Protein AF-T1BDX3-F1 (afdb_monomer_lite)

Radius of gyration: 15.18 Å; chains: 1; bounding box: 34×34×35 Å

Secondary structure (DSSP, 8-state):
----SHHHHHT-S-EEEEE-S-HHHHHHHHHHTTHHHHHHHHHHTT--EEEEEHHHHTTSSEETTT--B---SSSSEE-----SS-SS--S------SS--TTS--

Foldseek 3Di:
DDDQALVVLVPDQEEEAEDDDDQQVVVVVCVVSVNLVSVLVSVVVVRYYHYHDSGVQLCEQEEPVVGDGHSHNDYDYHYDDPDPDDPDDDDDDDDDDPDDDPVPPD

Organism: NCBI:txid410659

InterPro domains:
  IPR010139 Imidazole glycerol phosphate synthase, subunit H [PTHR42701] (3-106)
  IPR017926 Glutamine amidotransferase [PF00117] (15-93)
  IPR029062 Class I glutamine amidotransferase-like [G3DSA:3.40.50.880] (1-106)
  IPR029062 Class I glutamine amidotransferase-like [SSF52317] (3-105)

Structure (mmCIF, N/CA/C/O backbone):
data_AF-T1BDX3-F1
#
_entry.id   AF-T1BDX3-F1
#
loop_
_atom_site.group_PDB
_atom_site.id
_atom_site.type_symbol
_atom_site.label_atom_id
_atom_site.label_alt_id
_atom_site.label_comp_id
_atom_site.label_asym_id
_atom_site.label_entity_id
_atom_site.label_seq_id
_atom_site.pdbx_PDB_ins_code
_atom_site.Cartn_x
_atom_site.Cartn_y
_atom_site.Cartn_z
_atom_site.occupancy
_atom_site.B_iso_or_equiv
_atom_site.auth_seq_id
_atom_site.auth_comp_id
_atom_site.auth_asym_id
_atom_site.auth_atom_id
_atom_site.pdbx_PDB_model_num
ATOM 1 N N . MET A 1 1 ? -19.227 5.714 2.434 1.00 83.56 1 MET A N 1
ATOM 2 C CA . MET A 1 1 ? -18.937 6.907 3.266 1.00 83.56 1 MET A CA 1
ATOM 3 C C . MET A 1 1 ? -17.448 7.206 3.178 1.00 83.56 1 MET A C 1
ATOM 5 O O . MET A 1 1 ? -16.672 6.263 3.162 1.00 83.56 1 MET A O 1
ATOM 9 N N . THR A 1 2 ? -17.037 8.473 3.110 1.00 91.12 2 THR A N 1
ATOM 10 C CA . THR A 1 2 ? -15.613 8.841 3.198 1.00 91.12 2 THR A CA 1
ATOM 11 C C . THR A 1 2 ? -15.219 9.021 4.658 1.00 91.12 2 THR A C 1
ATOM 13 O O . THR A 1 2 ? -15.816 9.848 5.342 1.00 91.12 2 THR A O 1
ATOM 16 N N . VAL A 1 3 ? -14.205 8.286 5.109 1.00 92.44 3 VAL A N 1
ATOM 17 C CA . VAL A 1 3 ? -13.639 8.412 6.458 1.00 92.44 3 VAL A CA 1
ATOM 18 C C . VAL A 1 3 ? -12.735 9.642 6.512 1.00 92.44 3 VAL A C 1
ATOM 20 O O . VAL A 1 3 ? -11.778 9.757 5.749 1.00 92.44 3 VAL A O 1
ATOM 23 N N . ARG A 1 4 ? -13.049 10.577 7.406 1.00 91.38 4 ARG A N 1
ATOM 24 C CA . ARG A 1 4 ? -12.263 11.792 7.674 1.00 91.38 4 ARG A CA 1
ATOM 25 C C . ARG A 1 4 ? -11.755 11.845 9.108 1.00 91.38 4 ARG A C 1
ATOM 27 O O . ARG A 1 4 ? -10.839 12.616 9.387 1.00 91.38 4 ARG A O 1
ATOM 34 N N . ARG A 1 5 ? -12.340 11.052 10.010 1.00 92.50 5 ARG A N 1
ATOM 35 C CA . ARG A 1 5 ? -11.951 10.978 11.421 1.00 92.50 5 ARG A CA 1
ATOM 36 C C . ARG A 1 5 ? -11.683 9.534 11.853 1.00 92.50 5 ARG A C 1
ATOM 38 O O . ARG A 1 5 ? -12.395 8.642 11.400 1.00 92.50 5 ARG A O 1
ATOM 45 N N . PRO A 1 6 ? -10.740 9.302 12.784 1.00 90.44 6 PRO A N 1
ATOM 46 C CA . PRO A 1 6 ? -10.404 7.967 13.289 1.00 90.44 6 PRO A CA 1
ATOM 47 C C . PRO A 1 6 ? -11.608 7.085 13.663 1.00 90.44 6 PRO A C 1
ATOM 49 O O . PRO A 1 6 ? -11.716 5.969 13.166 1.00 90.44 6 PRO A O 1
ATOM 52 N N . GLY A 1 7 ? -12.555 7.600 14.456 1.00 90.12 7 GLY A N 1
ATOM 53 C CA . GLY A 1 7 ? -13.697 6.811 14.948 1.00 90.12 7 GLY A CA 1
ATOM 54 C C . GLY A 1 7 ? -14.747 6.433 13.893 1.00 90.12 7 GLY A C 1
ATOM 55 O O . GLY A 1 7 ? -15.632 5.628 14.166 1.00 90.12 7 GLY A O 1
ATOM 56 N N . GLU A 1 8 ? -14.680 6.991 12.682 1.00 92.44 8 GLU A N 1
ATOM 57 C CA . GLU A 1 8 ? -15.592 6.616 11.590 1.00 92.44 8 GLU A CA 1
ATOM 58 C C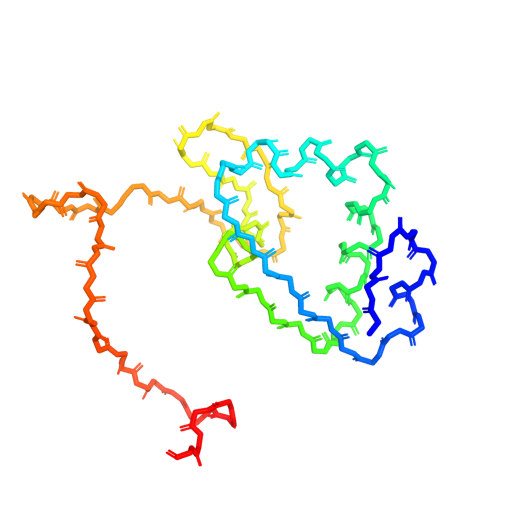 . GLU A 1 8 ? -15.210 5.256 10.982 1.00 92.44 8 GLU A C 1
ATOM 60 O O . GLU A 1 8 ? -16.070 4.546 10.457 1.00 92.44 8 GLU A O 1
ATOM 65 N N . LEU A 1 9 ? -13.935 4.868 11.092 1.00 91.31 9 LEU A N 1
ATOM 66 C CA . LEU A 1 9 ? -13.438 3.603 10.560 1.00 91.31 9 LEU A CA 1
ATOM 67 C C . LEU A 1 9 ? -13.919 2.403 11.390 1.00 91.31 9 LEU A C 1
ATOM 69 O O . LEU A 1 9 ? -14.234 1.354 10.836 1.00 91.31 9 LEU A O 1
ATOM 73 N N . ASP A 1 10 ? -14.071 2.575 12.705 1.00 87.88 10 ASP A N 1
ATOM 74 C CA . ASP A 1 10 ? -14.537 1.516 13.609 1.00 87.88 10 ASP A CA 1
ATOM 75 C C . ASP A 1 10 ? -15.961 1.054 13.306 1.00 87.88 10 ASP A C 1
ATOM 77 O O . ASP A 1 10 ? -16.281 -0.114 13.503 1.00 87.88 10 ASP A O 1
ATOM 81 N N . ARG A 1 11 ? -16.794 1.941 12.758 1.00 90.12 11 ARG A N 1
ATOM 82 C CA . ARG A 1 11 ? -18.186 1.654 12.390 1.00 90.12 11 ARG A CA 1
ATOM 83 C C . ARG A 1 11 ? -18.347 1.066 10.987 1.00 90.12 11 ARG A C 1
ATOM 85 O O . ARG A 1 11 ? -19.477 0.888 10.546 1.00 90.12 11 ARG A O 1
ATOM 92 N N . SER A 1 12 ? -17.249 0.849 10.267 1.00 94.44 12 SER A N 1
ATOM 93 C CA . SER A 1 12 ? -17.281 0.355 8.890 1.00 94.44 12 SER A CA 1
ATOM 94 C C . SER A 1 12 ? -17.120 -1.166 8.858 1.00 94.44 12 SER A C 1
ATOM 96 O O . SER A 1 12 ? -16.244 -1.708 9.531 1.00 94.44 12 SER A O 1
ATOM 98 N N . ASP A 1 13 ? -17.924 -1.855 8.051 1.00 95.50 13 ASP A N 1
ATOM 99 C CA . ASP A 1 13 ? -17.808 -3.311 7.870 1.00 95.50 13 ASP A CA 1
ATOM 100 C C . ASP A 1 13 ? -16.615 -3.686 6.980 1.00 95.50 13 ASP A C 1
ATOM 102 O O . ASP A 1 13 ? -15.993 -4.727 7.164 1.00 95.50 13 ASP A O 1
ATOM 106 N N . ALA A 1 14 ? -16.268 -2.806 6.038 1.00 96.00 14 ALA A N 1
ATOM 107 C CA . ALA A 1 14 ? -15.150 -2.942 5.113 1.00 96.00 14 ALA A CA 1
ATOM 108 C C . ALA A 1 14 ? -14.522 -1.569 4.819 1.00 96.00 14 ALA A C 1
ATOM 110 O O . ALA A 1 14 ? -15.182 -0.535 4.954 1.00 96.00 14 ALA A O 1
ATOM 111 N N . ALA A 1 15 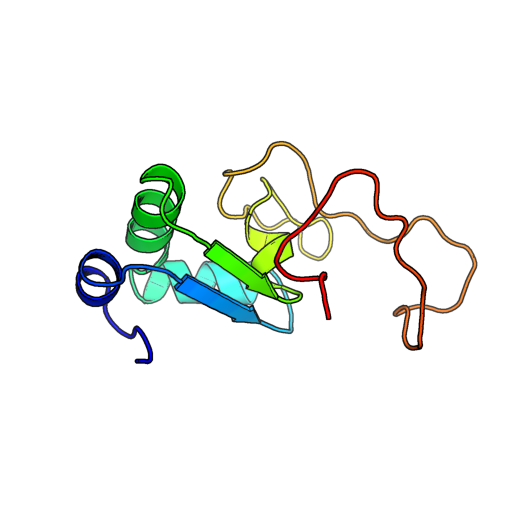? -13.263 -1.551 4.378 1.00 96.75 15 ALA A N 1
ATOM 112 C CA . ALA A 1 15 ? -12.566 -0.329 3.984 1.00 96.75 15 ALA A CA 1
ATOM 113 C C . ALA A 1 15 ? -11.937 -0.455 2.592 1.00 96.75 15 ALA A C 1
ATOM 115 O O . ALA A 1 15 ? -11.293 -1.450 2.270 1.00 96.75 15 ALA A O 1
ATOM 116 N N . ILE A 1 16 ? -12.075 0.592 1.779 1.00 97.06 16 ILE A N 1
ATOM 117 C CA . ILE A 1 16 ? -11.362 0.731 0.506 1.00 97.06 16 ILE A CA 1
ATOM 118 C C . ILE A 1 16 ? -10.403 1.906 0.649 1.00 97.06 16 ILE A C 1
ATOM 120 O O . ILE A 1 16 ? -10.820 3.011 1.001 1.00 97.06 16 ILE A O 1
ATOM 124 N N . PHE A 1 17 ? -9.125 1.675 0.366 1.00 97.00 17 PHE A N 1
ATOM 125 C CA . PHE A 1 17 ? -8.088 2.695 0.386 1.00 97.00 17 PHE A CA 1
ATOM 126 C C . PHE A 1 17 ? -7.525 2.880 -1.026 1.00 97.00 17 PHE A C 1
ATOM 128 O O . PHE A 1 17 ? -6.610 2.160 -1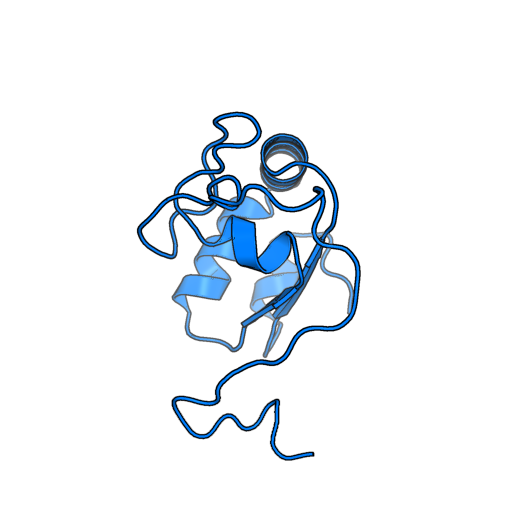.434 1.00 97.00 17 PHE A O 1
ATOM 135 N N . PRO A 1 18 ? -8.046 3.843 -1.796 1.00 95.94 18 PRO A N 1
ATOM 136 C CA . PRO A 1 18 ? -7.410 4.264 -3.031 1.00 95.94 18 PRO A CA 1
ATOM 137 C C . PRO A 1 18 ? -6.247 5.219 -2.741 1.00 95.94 18 PRO A C 1
ATOM 139 O O . PRO A 1 18 ? -6.281 5.988 -1.779 1.00 95.94 18 PRO A O 1
ATOM 142 N N . GLY A 1 19 ? -5.232 5.229 -3.601 1.00 92.81 19 GLY A N 1
ATOM 143 C CA . GLY A 1 19 ? -4.195 6.252 -3.532 1.00 92.81 19 GLY A CA 1
ATOM 144 C C . GLY A 1 19 ? -3.278 6.272 -4.746 1.00 92.81 19 GLY A C 1
ATOM 145 O O . GLY A 1 19 ? -3.035 5.245 -5.372 1.00 92.81 19 GLY A O 1
ATOM 146 N N . VAL A 1 20 ? -2.748 7.457 -5.038 1.00 93.69 20 VAL A N 1
ATOM 147 C CA . VAL A 1 20 ? -1.711 7.712 -6.045 1.00 93.69 20 VAL A CA 1
ATOM 148 C C . VAL A 1 20 ? -0.671 8.672 -5.460 1.00 93.69 20 VAL A C 1
ATOM 150 O O . VAL A 1 20 ? -0.967 9.401 -4.508 1.00 93.69 20 VAL A O 1
ATOM 153 N N . GLY A 1 21 ? 0.527 8.705 -6.043 1.00 94.38 21 GLY A N 1
ATOM 154 C CA . GLY A 1 21 ? 1.643 9.536 -5.579 1.00 94.38 21 GLY A CA 1
ATOM 155 C C . GLY A 1 21 ? 2.586 8.793 -4.630 1.00 94.38 21 GLY A C 1
ATOM 156 O O . GLY A 1 21 ? 2.588 7.568 -4.604 1.00 94.38 21 GLY A O 1
ATOM 157 N N . ALA A 1 22 ? 3.381 9.547 -3.865 1.00 96.56 22 ALA A N 1
ATOM 158 C CA . ALA A 1 22 ? 4.477 9.000 -3.065 1.00 96.56 22 ALA A CA 1
ATOM 159 C C . ALA A 1 22 ? 4.049 8.474 -1.684 1.00 96.56 22 ALA A C 1
ATOM 161 O O . ALA A 1 22 ? 3.222 9.088 -0.990 1.00 96.56 22 ALA A O 1
ATOM 162 N N . ALA A 1 23 ? 4.684 7.382 -1.251 1.00 97.50 23 ALA A N 1
ATOM 163 C CA . ALA A 1 23 ? 4.409 6.718 0.024 1.00 97.50 23 ALA A CA 1
ATOM 164 C C . ALA A 1 23 ? 4.611 7.640 1.235 1.00 97.50 23 ALA A C 1
ATOM 166 O O . ALA A 1 23 ? 3.710 7.765 2.070 1.00 97.50 23 ALA A O 1
ATOM 167 N N . GLY A 1 24 ? 5.730 8.366 1.310 1.00 97.81 24 GLY A N 1
ATOM 168 C CA . GLY A 1 24 ? 6.015 9.285 2.410 1.00 97.81 24 GLY A CA 1
ATOM 169 C C . GLY A 1 24 ? 4.987 10.402 2.528 1.00 97.81 24 GLY A C 1
ATOM 170 O O . GLY A 1 24 ? 4.524 10.730 3.624 1.00 97.81 24 GLY A O 1
ATOM 171 N N . ALA A 1 25 ? 4.541 10.946 1.395 1.00 97.94 25 ALA A N 1
ATOM 172 C CA . ALA A 1 25 ? 3.525 11.990 1.372 1.00 97.94 25 ALA A CA 1
ATOM 173 C C . ALA A 1 25 ? 2.155 11.478 1.856 1.00 97.94 25 ALA A C 1
ATOM 175 O O . ALA A 1 25 ? 1.413 12.226 2.505 1.00 97.94 25 ALA A O 1
ATOM 176 N N . ALA A 1 26 ? 1.800 10.227 1.556 1.00 97.56 26 ALA A N 1
ATOM 177 C CA . ALA A 1 26 ? 0.581 9.598 2.057 1.00 97.56 26 ALA A CA 1
ATOM 178 C C . ALA A 1 26 ? 0.678 9.277 3.557 1.00 97.56 26 ALA A C 1
ATOM 180 O O . ALA A 1 26 ? -0.188 9.702 4.324 1.00 97.56 26 ALA A O 1
ATOM 181 N N . MET A 1 27 ? 1.766 8.643 4.002 1.00 98.00 27 MET A N 1
ATOM 182 C CA . MET A 1 27 ? 2.005 8.328 5.418 1.00 98.00 27 MET A CA 1
ATOM 183 C C . MET A 1 27 ? 2.035 9.586 6.290 1.00 98.00 27 MET A C 1
ATOM 185 O O . MET A 1 27 ? 1.426 9.634 7.356 1.00 98.00 27 MET A O 1
ATOM 189 N N . SER A 1 28 ? 2.654 10.661 5.799 1.00 97.88 28 SER A N 1
ATOM 190 C CA . SER A 1 28 ? 2.667 11.965 6.464 1.00 97.88 28 SER A CA 1
ATOM 191 C C . SER A 1 28 ? 1.252 12.541 6.652 1.00 97.88 28 SER A C 1
ATOM 193 O O . SER A 1 28 ? 0.937 13.100 7.705 1.00 97.88 28 SER A O 1
ATOM 195 N N . ARG A 1 29 ? 0.355 12.371 5.668 1.00 96.38 29 ARG A N 1
ATOM 196 C CA . ARG A 1 29 ? -1.061 12.773 5.786 1.00 96.38 29 ARG A CA 1
ATOM 197 C C . ARG A 1 29 ? -1.835 11.881 6.759 1.00 96.38 29 ARG A C 1
ATOM 199 O O . ARG A 1 29 ? -2.624 12.405 7.547 1.00 96.38 29 ARG A O 1
ATOM 206 N N . LEU A 1 30 ? -1.603 10.568 6.740 1.00 96.69 30 LEU A N 1
ATOM 207 C CA . LEU A 1 30 ? -2.231 9.627 7.677 1.00 96.69 30 LEU A CA 1
ATOM 208 C C . LEU A 1 30 ? -1.841 9.924 9.127 1.00 96.69 30 LEU A C 1
ATOM 210 O O . LEU A 1 30 ? -2.709 9.956 9.998 1.00 96.69 30 LEU A O 1
ATOM 214 N N . ARG A 1 31 ? -0.566 10.237 9.371 1.00 96.88 31 ARG A N 1
ATOM 215 C CA . ARG A 1 31 ? -0.062 10.678 10.679 1.00 96.88 31 ARG A CA 1
ATOM 216 C C . ARG A 1 31 ? -0.724 11.967 11.140 1.00 96.88 31 ARG A C 1
ATOM 218 O O . ARG A 1 31 ? -1.302 12.005 12.220 1.00 96.88 31 ARG A O 1
ATOM 225 N N . ARG A 1 32 ? -0.706 13.011 10.301 1.00 96.75 32 ARG A N 1
ATOM 226 C CA . ARG A 1 32 ? -1.294 14.318 10.651 1.00 96.75 32 ARG A CA 1
ATOM 227 C C . ARG A 1 32 ? -2.799 14.270 10.904 1.00 96.75 32 ARG A C 1
ATOM 229 O O . ARG A 1 32 ? -3.297 15.053 11.701 1.00 96.75 32 ARG A O 1
ATOM 236 N N . SER A 1 33 ? -3.522 13.383 10.225 1.00 94.56 33 SER A N 1
ATOM 237 C CA . SER A 1 33 ? -4.967 13.200 10.427 1.00 94.56 33 SER A CA 1
ATOM 238 C C . SER A 1 33 ? -5.310 12.266 11.593 1.00 94.56 33 SER A C 1
ATOM 240 O O . SER A 1 33 ? -6.484 12.107 11.917 1.00 94.56 33 SER A O 1
ATOM 242 N N . GLY A 1 34 ? -4.312 11.622 12.211 1.00 94.56 34 GLY A N 1
ATOM 243 C CA . GLY A 1 34 ? -4.517 10.583 13.224 1.00 94.56 34 GLY A CA 1
ATOM 244 C C . GLY A 1 34 ? -5.102 9.277 12.670 1.00 94.56 34 GLY A C 1
ATOM 245 O O . GLY A 1 34 ? -5.416 8.372 13.442 1.00 94.56 34 GLY A O 1
ATOM 246 N N . LEU A 1 35 ? -5.251 9.160 11.346 1.00 96.12 35 LEU A N 1
ATOM 247 C CA . LEU A 1 35 ? -5.853 8.000 10.691 1.00 96.12 35 LEU A CA 1
ATOM 248 C C . LEU A 1 35 ? -4.915 6.794 10.617 1.00 96.12 35 LEU A C 1
ATOM 250 O O . LEU A 1 35 ? -5.413 5.682 10.504 1.00 96.12 35 LEU A O 1
ATOM 254 N N . GLU A 1 36 ? -3.593 6.976 10.719 1.00 96.88 36 GLU A N 1
ATOM 255 C CA . GLU A 1 36 ? -2.627 5.859 10.703 1.00 96.88 36 GLU A CA 1
ATOM 256 C C . GLU A 1 36 ? -2.975 4.809 11.769 1.00 96.88 36 GLU A C 1
ATOM 258 O O . GLU A 1 36 ? -3.158 3.633 11.457 1.00 96.88 36 GLU A O 1
ATOM 263 N N . ARG A 1 37 ? -3.165 5.240 13.022 1.00 95.81 37 ARG A N 1
ATOM 264 C CA . ARG A 1 37 ? -3.458 4.328 14.135 1.00 95.81 37 ARG A CA 1
ATOM 265 C C . ARG A 1 37 ? -4.809 3.627 13.977 1.00 95.81 37 ARG A C 1
ATOM 267 O O . ARG A 1 37 ? -4.903 2.433 14.250 1.00 95.81 37 ARG A O 1
ATOM 274 N N . ALA A 1 38 ? -5.834 4.354 13.531 1.00 95.94 38 ALA A N 1
ATOM 275 C CA . ALA A 1 38 ? -7.155 3.781 13.274 1.00 95.94 38 ALA A CA 1
ATOM 276 C C . ALA A 1 38 ? -7.111 2.764 12.130 1.00 95.94 38 ALA A C 1
ATOM 278 O O . ALA A 1 38 ? -7.677 1.683 12.246 1.00 95.94 38 ALA A O 1
ATOM 279 N N . LEU A 1 39 ? -6.389 3.076 11.052 1.00 96.81 39 LEU A N 1
ATOM 280 C CA . LEU A 1 39 ? -6.232 2.185 9.910 1.00 96.81 39 LEU A CA 1
ATOM 281 C C . LEU A 1 39 ? -5.507 0.894 10.291 1.00 96.81 39 LEU A C 1
ATOM 283 O O . LEU A 1 39 ? -5.971 -0.184 9.935 1.00 96.81 39 LEU A O 1
ATOM 287 N N . VAL A 1 40 ? -4.423 0.981 11.066 1.00 96.88 40 VAL A N 1
ATOM 288 C CA . VAL A 1 40 ? -3.723 -0.208 11.576 1.00 96.88 40 VAL A CA 1
ATOM 289 C C . VAL A 1 40 ? -4.640 -1.045 12.475 1.00 96.88 40 VAL A C 1
ATOM 291 O O . VAL A 1 40 ? -4.653 -2.268 12.358 1.00 96.88 40 VAL A O 1
ATOM 294 N N . ALA A 1 41 ? -5.438 -0.417 13.345 1.00 95.88 41 ALA A N 1
ATOM 295 C CA . ALA A 1 41 ? -6.412 -1.132 14.172 1.00 95.88 41 ALA A CA 1
ATOM 296 C C . ALA A 1 41 ? -7.495 -1.823 13.324 1.00 95.88 41 ALA A C 1
ATOM 298 O O . ALA A 1 41 ? -7.819 -2.986 13.567 1.00 95.88 41 ALA A O 1
ATOM 299 N N . PHE A 1 42 ? -8.004 -1.148 12.288 1.00 97.31 42 PHE A N 1
ATOM 300 C CA . PHE A 1 42 ? -8.948 -1.728 11.336 1.00 97.31 42 PHE A CA 1
ATOM 301 C C . PHE A 1 42 ? -8.343 -2.938 10.615 1.00 97.31 42 PHE A C 1
ATOM 303 O O . PHE A 1 42 ? -8.951 -4.004 10.612 1.00 97.31 42 PHE A O 1
ATOM 310 N N . LEU A 1 43 ? -7.126 -2.818 10.080 1.00 96.88 43 LEU A N 1
ATOM 311 C CA . LEU A 1 43 ? -6.430 -3.914 9.398 1.00 96.88 43 LEU A CA 1
ATOM 312 C C . LEU A 1 43 ? -6.222 -5.122 10.326 1.00 96.88 43 LEU A C 1
ATOM 314 O O . LEU A 1 43 ? -6.459 -6.259 9.928 1.00 96.88 43 LEU A O 1
ATOM 318 N N . LYS A 1 44 ? -5.867 -4.882 11.595 1.00 95.56 44 LYS A N 1
ATOM 319 C CA . LYS A 1 44 ? -5.703 -5.939 12.609 1.00 95.56 44 LYS A CA 1
ATOM 320 C C . LYS A 1 44 ? -7.013 -6.594 13.047 1.00 95.56 44 LYS A C 1
ATOM 322 O O . LYS A 1 44 ? -6.977 -7.698 13.576 1.00 95.56 44 LYS A O 1
ATOM 327 N N . SER A 1 45 ? -8.159 -5.947 12.831 1.00 96.00 45 SER A N 1
ATOM 328 C CA . SER A 1 45 ? -9.466 -6.523 13.177 1.00 96.00 45 SER A CA 1
ATOM 329 C C . SER A 1 45 ? -9.893 -7.678 12.263 1.00 96.00 45 SER A C 1
ATOM 331 O O . SER A 1 45 ? -10.856 -8.368 12.577 1.00 96.00 45 SER A O 1
ATOM 333 N N . GLY A 1 46 ? -9.211 -7.880 11.128 1.00 94.38 46 GLY A N 1
ATOM 334 C CA . GLY A 1 46 ? -9.561 -8.905 10.139 1.00 94.38 46 GLY A CA 1
ATOM 335 C C . GLY A 1 46 ? -10.751 -8.542 9.245 1.00 94.38 46 GLY A C 1
ATOM 336 O O . GLY A 1 46 ? -11.135 -9.336 8.389 1.00 94.38 46 GLY A O 1
ATOM 337 N N . ARG A 1 47 ? -11.327 -7.344 9.411 1.00 96.06 47 ARG A N 1
ATOM 338 C CA . ARG A 1 47 ? -12.374 -6.835 8.519 1.00 96.06 47 ARG A CA 1
ATOM 339 C C . ARG A 1 47 ? -11.844 -6.644 7.092 1.00 96.06 47 ARG A C 1
ATOM 341 O O . ARG A 1 47 ? -10.682 -6.261 6.929 1.00 96.06 47 ARG A O 1
ATOM 348 N N . PRO A 1 48 ? -12.682 -6.853 6.058 1.00 96.06 48 PRO A N 1
ATOM 349 C CA . PRO A 1 48 ? -12.268 -6.705 4.669 1.00 96.06 48 PRO A CA 1
ATOM 350 C C . PRO A 1 48 ? -11.647 -5.337 4.362 1.00 96.06 48 PRO A C 1
ATOM 352 O O . PRO A 1 48 ? -12.218 -4.284 4.657 1.00 96.06 48 PRO A O 1
ATOM 355 N N . TYR A 1 49 ? -10.485 -5.367 3.715 1.00 96.75 49 TYR A N 1
ATOM 356 C CA . TYR A 1 49 ? -9.756 -4.193 3.251 1.00 96.75 49 TYR A CA 1
ATOM 357 C C . TYR A 1 49 ? -9.354 -4.367 1.786 1.00 96.75 49 TYR A C 1
ATOM 359 O O . TYR A 1 49 ? -8.827 -5.411 1.407 1.00 96.75 49 TYR A O 1
ATOM 367 N N . LEU A 1 50 ? -9.548 -3.325 0.979 1.00 96.88 50 LEU A N 1
ATOM 368 C CA . LEU A 1 50 ? -9.087 -3.259 -0.405 1.00 96.88 50 LEU A CA 1
ATOM 369 C C . LEU A 1 50 ? -8.180 -2.041 -0.601 1.00 96.88 50 LEU A C 1
ATOM 371 O O . LEU A 1 50 ? -8.651 -0.905 -0.667 1.00 96.88 50 LEU A O 1
ATOM 375 N N . GLY A 1 51 ? -6.876 -2.280 -0.719 1.00 97.00 51 GLY A N 1
ATOM 376 C CA . GLY A 1 51 ? -5.895 -1.263 -1.092 1.00 97.00 51 GLY A CA 1
ATOM 377 C C . GLY A 1 51 ? -5.740 -1.197 -2.609 1.00 97.00 51 GLY A C 1
ATOM 378 O O . GLY A 1 51 ? -5.458 -2.211 -3.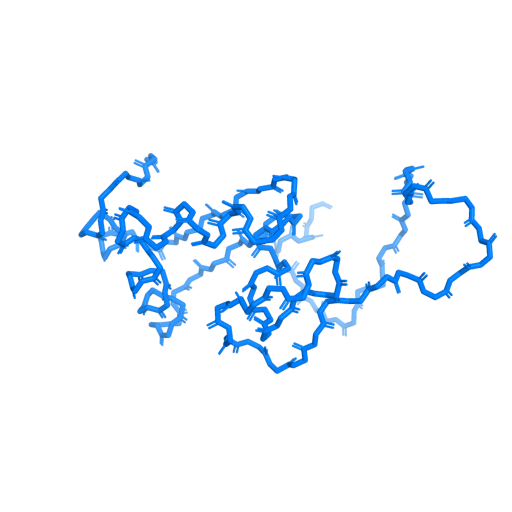240 1.00 97.00 51 GLY A O 1
ATOM 379 N N . ILE A 1 52 ? -5.897 -0.012 -3.203 1.00 97.25 52 ILE A N 1
ATOM 380 C CA . ILE A 1 52 ? -5.770 0.193 -4.654 1.00 97.25 52 ILE A CA 1
ATOM 381 C C . ILE A 1 52 ? -4.552 1.073 -4.929 1.00 97.25 52 ILE A C 1
ATOM 383 O O . ILE A 1 52 ? -4.440 2.173 -4.381 1.00 97.25 52 ILE A O 1
ATOM 387 N N . CYS A 1 53 ? -3.663 0.594 -5.806 1.00 96.75 53 CYS A N 1
ATOM 388 C CA . CYS A 1 53 ? -2.406 1.252 -6.169 1.00 96.75 53 CYS A CA 1
ATOM 389 C C . CYS A 1 53 ? -1.564 1.570 -4.919 1.00 96.75 53 CYS A C 1
ATOM 391 O O . CYS A 1 53 ? -1.080 0.642 -4.269 1.00 96.75 53 CYS A O 1
ATOM 393 N N . LEU A 1 54 ? -1.434 2.842 -4.531 1.00 97.81 54 LEU A N 1
ATOM 394 C CA . LEU A 1 54 ? -0.669 3.227 -3.346 1.00 97.81 54 LEU A CA 1
ATOM 395 C C . LEU A 1 54 ? -1.249 2.612 -2.065 1.00 97.81 54 LEU A C 1
ATOM 397 O O . LEU A 1 54 ? -0.495 2.250 -1.171 1.00 97.81 54 LEU A O 1
ATOM 401 N N . GLY A 1 55 ? -2.571 2.428 -1.976 1.00 97.75 55 GLY A N 1
ATOM 402 C CA . GLY A 1 55 ? -3.192 1.811 -0.799 1.00 97.75 55 GLY A CA 1
ATOM 403 C C . GLY A 1 55 ? -2.674 0.399 -0.516 1.00 97.75 55 GLY A C 1
ATOM 404 O O . GLY A 1 55 ? -2.437 0.055 0.636 1.00 97.75 55 GLY A O 1
ATOM 405 N N . LEU A 1 56 ? -2.423 -0.392 -1.566 1.00 97.56 56 LEU A N 1
ATOM 406 C CA . LEU A 1 56 ? -1.794 -1.709 -1.438 1.00 97.56 56 LEU A CA 1
ATOM 407 C C . LEU A 1 56 ? -0.337 -1.584 -0.977 1.00 97.56 56 LEU A C 1
ATOM 409 O O . LEU A 1 56 ? 0.095 -2.293 -0.074 1.00 97.56 56 LEU A O 1
ATOM 413 N N . GLN A 1 57 ? 0.415 -0.670 -1.592 1.00 98.12 57 GLN A N 1
ATOM 414 C CA . GLN A 1 57 ? 1.836 -0.464 -1.304 1.00 98.12 57 GLN A CA 1
ATOM 415 C C . GLN A 1 57 ? 2.085 -0.075 0.160 1.00 98.12 57 GLN A C 1
ATOM 417 O O . GLN A 1 57 ? 3.040 -0.549 0.769 1.00 98.12 57 GLN A O 1
ATOM 422 N N . LEU A 1 58 ? 1.203 0.736 0.749 1.00 98.25 58 LEU A N 1
ATOM 423 C CA . LEU A 1 58 ? 1.332 1.181 2.138 1.00 98.25 58 LEU A CA 1
ATOM 424 C C . LEU A 1 58 ? 1.160 0.060 3.172 1.00 98.25 58 LEU A C 1
ATOM 426 O O . LEU A 1 58 ? 1.519 0.274 4.326 1.00 98.25 58 LEU A O 1
ATOM 430 N N . LEU A 1 59 ? 0.640 -1.115 2.801 1.00 98.31 59 LEU A N 1
ATOM 431 C CA . LEU A 1 59 ? 0.539 -2.250 3.726 1.00 98.31 59 LEU A CA 1
ATOM 432 C C . LEU A 1 59 ? 1.907 -2.809 4.133 1.00 98.31 59 LEU A C 1
ATOM 434 O O . LEU A 1 59 ? 2.012 -3.423 5.192 1.00 98.31 59 LEU A O 1
ATOM 438 N N . PHE A 1 60 ? 2.934 -2.616 3.308 1.00 98.44 60 PHE A N 1
ATOM 439 C CA . PHE A 1 60 ? 4.280 -3.128 3.549 1.00 98.44 60 PHE A CA 1
ATOM 440 C C . PHE A 1 60 ? 5.039 -2.309 4.605 1.00 98.44 60 PHE A C 1
ATOM 442 O O . PHE A 1 60 ? 4.518 -1.342 5.165 1.00 98.44 60 PHE A O 1
ATOM 449 N N . GLN A 1 61 ? 6.284 -2.689 4.891 1.00 98.44 61 GLN A N 1
ATOM 450 C CA . GLN A 1 61 ? 7.097 -2.057 5.936 1.00 98.44 61 GLN A CA 1
ATOM 451 C C . GLN A 1 61 ? 7.675 -0.716 5.482 1.00 98.44 61 GLN A C 1
ATOM 453 O O . GLN A 1 61 ? 7.740 0.236 6.259 1.00 98.44 61 GLN A O 1
ATOM 458 N N . ALA A 1 62 ? 8.075 -0.616 4.213 1.00 98.19 62 ALA A N 1
ATOM 459 C CA . ALA A 1 62 ? 8.642 0.600 3.643 1.00 98.19 62 ALA A CA 1
ATOM 460 C C . ALA A 1 62 ? 8.479 0.662 2.118 1.00 98.19 62 ALA A C 1
ATOM 462 O O . ALA A 1 62 ? 8.247 -0.354 1.458 1.00 98.19 62 ALA A O 1
ATOM 463 N N . SER A 1 63 ? 8.675 1.856 1.559 1.00 98.06 63 SER A N 1
ATOM 464 C CA . SER A 1 63 ? 8.826 2.081 0.120 1.00 98.06 63 SER A CA 1
ATOM 465 C C . SER A 1 63 ? 10.257 2.493 -0.209 1.00 98.06 63 SER A C 1
ATOM 467 O O . SER A 1 63 ? 10.824 3.367 0.440 1.00 98.06 63 SER A O 1
ATOM 469 N N . ALA A 1 64 ? 10.851 1.884 -1.233 1.00 97.50 64 ALA A N 1
ATOM 470 C CA . ALA A 1 64 ? 12.159 2.270 -1.755 1.00 97.50 64 ALA A CA 1
ATOM 471 C C . ALA A 1 64 ? 12.120 3.562 -2.594 1.00 97.50 64 ALA A C 1
ATOM 473 O O . ALA A 1 64 ? 13.179 4.091 -2.912 1.00 97.50 64 ALA A O 1
ATOM 474 N N . GLU A 1 65 ? 10.933 4.062 -2.968 1.00 95.25 65 GLU A N 1
ATOM 475 C CA . GLU A 1 65 ? 10.789 5.294 -3.763 1.00 95.25 65 GLU A CA 1
ATOM 476 C C . GLU A 1 65 ? 11.374 6.516 -3.042 1.00 95.25 65 GLU A C 1
ATOM 478 O O . GLU A 1 65 ? 12.077 7.320 -3.650 1.00 95.25 65 GLU A O 1
ATOM 483 N N . ASP A 1 66 ? 11.107 6.632 -1.742 1.00 95.06 66 ASP A N 1
ATOM 484 C CA . ASP A 1 66 ? 11.552 7.741 -0.894 1.00 95.06 66 ASP A CA 1
ATOM 485 C C . ASP A 1 66 ? 12.106 7.273 0.469 1.00 95.06 66 ASP A C 1
ATOM 487 O O . ASP A 1 66 ? 12.368 8.088 1.352 1.00 95.06 66 ASP A O 1
ATOM 491 N N . GLY A 1 67 ? 12.287 5.959 0.652 1.00 93.94 67 GLY A N 1
ATOM 492 C CA . GLY A 1 67 ? 12.772 5.354 1.896 1.00 93.94 67 GLY A CA 1
ATOM 493 C C . GLY A 1 67 ? 11.769 5.404 3.053 1.00 93.94 67 GLY A C 1
ATOM 494 O O . GLY A 1 67 ? 12.145 5.134 4.194 1.00 93.94 67 GLY A O 1
ATOM 495 N N . SER A 1 68 ? 10.508 5.772 2.801 1.00 96.88 68 SER A N 1
ATOM 496 C CA . SER A 1 68 ? 9.552 6.028 3.877 1.00 96.88 68 SER A CA 1
ATOM 497 C C . SER A 1 68 ? 9.056 4.751 4.554 1.00 96.88 68 SER A C 1
ATOM 499 O O . SER A 1 68 ? 8.641 3.815 3.858 1.00 96.88 68 SER A O 1
ATOM 501 N N . PRO A 1 69 ? 8.976 4.734 5.900 1.00 98.06 69 PRO A N 1
ATOM 502 C CA . PRO A 1 69 ? 8.276 3.681 6.622 1.00 98.06 69 PRO A CA 1
ATOM 503 C C . PRO A 1 69 ? 6.769 3.763 6.352 1.00 98.06 69 PRO A C 1
ATOM 505 O O . PRO A 1 69 ? 6.183 4.853 6.369 1.00 98.06 69 PRO A O 1
ATOM 508 N N . CYS A 1 70 ? 6.161 2.605 6.122 1.00 98.25 70 CYS A N 1
ATOM 509 C CA . CYS A 1 70 ? 4.749 2.417 5.796 1.00 98.25 70 CYS A CA 1
ATOM 510 C C . CYS A 1 70 ? 3.993 1.807 6.998 1.00 98.25 70 CYS A C 1
ATOM 512 O O . CYS A 1 70 ? 4.377 2.058 8.140 1.00 98.25 70 CYS A O 1
ATOM 514 N N . LEU A 1 71 ? 2.878 1.099 6.780 1.00 98.06 71 LEU A N 1
ATOM 515 C CA . LEU A 1 71 ? 2.007 0.627 7.867 1.00 98.06 71 LEU A CA 1
ATOM 516 C C . LEU A 1 71 ? 2.521 -0.631 8.576 1.00 98.06 71 LEU A C 1
ATOM 518 O O . LEU A 1 71 ? 2.012 -0.934 9.654 1.00 98.06 71 LEU A O 1
ATOM 522 N N . ASP A 1 72 ? 3.484 -1.350 7.984 1.00 97.69 72 ASP A N 1
ATOM 523 C CA . ASP A 1 72 ? 4.092 -2.551 8.577 1.00 97.69 72 ASP A CA 1
ATOM 524 C C . ASP A 1 72 ? 3.045 -3.623 8.951 1.00 97.69 72 ASP A C 1
ATOM 526 O O . ASP A 1 72 ? 3.049 -4.213 10.029 1.00 97.69 72 ASP A O 1
ATOM 530 N N . VAL A 1 73 ? 2.080 -3.841 8.052 1.00 97.56 73 VAL A N 1
ATOM 531 C CA . VAL A 1 73 ? 1.057 -4.896 8.179 1.00 97.56 73 VAL A CA 1
ATOM 532 C C . VAL A 1 73 ? 1.496 -6.169 7.461 1.00 97.56 73 VAL A C 1
ATOM 534 O O . VAL A 1 73 ? 1.210 -7.274 7.918 1.00 97.56 73 VAL A O 1
ATOM 537 N N . LEU A 1 74 ? 2.202 -6.013 6.343 1.00 97.19 74 LEU A N 1
ATOM 538 C CA . LEU A 1 74 ? 2.827 -7.083 5.581 1.00 97.19 74 LEU A CA 1
ATOM 539 C C . LEU A 1 74 ? 4.347 -6.917 5.629 1.00 97.19 74 LEU A C 1
ATOM 541 O O . LEU A 1 74 ? 4.870 -5.814 5.473 1.00 97.19 74 LEU A O 1
ATOM 545 N N . ALA A 1 75 ? 5.057 -8.029 5.805 1.00 98.00 75 ALA A N 1
ATOM 546 C CA . ALA A 1 75 ? 6.512 -8.034 5.748 1.00 98.00 75 ALA A CA 1
ATOM 547 C C . ALA A 1 75 ? 7.012 -7.707 4.330 1.00 98.00 75 ALA A C 1
ATOM 549 O O . ALA A 1 75 ? 6.401 -8.107 3.337 1.00 98.00 75 ALA A O 1
ATOM 550 N N . GLY A 1 76 ? 8.153 -7.020 4.244 1.00 97.62 76 GLY A N 1
ATOM 551 C CA . GLY A 1 76 ? 8.805 -6.663 2.986 1.00 97.62 76 GLY A CA 1
ATOM 552 C C . GLY A 1 76 ? 8.745 -5.178 2.627 1.00 97.62 76 GLY A C 1
ATOM 553 O O . GLY A 1 76 ? 8.158 -4.348 3.321 1.00 97.62 76 GLY A O 1
ATOM 554 N N . GLN A 1 77 ? 9.393 -4.846 1.513 1.00 97.94 77 GLN A N 1
ATOM 555 C CA . GLN A 1 77 ? 9.559 -3.482 1.022 1.00 97.94 77 GLN A CA 1
ATOM 556 C C . GLN A 1 77 ? 9.029 -3.372 -0.407 1.00 97.94 77 GLN A C 1
ATOM 558 O O . GLN A 1 77 ? 9.290 -4.234 -1.245 1.00 97.94 77 GLN A O 1
ATOM 563 N N . VAL A 1 78 ? 8.324 -2.281 -0.701 1.00 98.06 78 VAL A N 1
ATOM 564 C CA . VAL A 1 78 ? 7.943 -1.937 -2.073 1.00 98.06 78 VAL A CA 1
ATOM 565 C C . VAL A 1 78 ? 9.180 -1.426 -2.796 1.00 98.06 78 VAL A C 1
ATOM 567 O O . VAL A 1 78 ? 9.759 -0.415 -2.403 1.00 98.06 78 VAL A O 1
ATOM 570 N N . VAL A 1 79 ? 9.593 -2.123 -3.850 1.00 97.50 79 VAL A N 1
ATOM 571 C CA . VAL A 1 79 ? 10.805 -1.808 -4.613 1.00 97.50 79 VAL A CA 1
ATOM 572 C C . VAL A 1 79 ? 10.481 -1.367 -6.033 1.00 97.50 79 VAL A C 1
ATOM 574 O O . VAL A 1 79 ? 9.403 -1.635 -6.567 1.00 97.50 79 VAL A O 1
ATOM 577 N N . LYS A 1 80 ? 11.445 -0.697 -6.668 1.00 96.75 80 LYS A N 1
ATOM 578 C CA . LYS A 1 80 ? 11.387 -0.408 -8.100 1.00 96.75 80 LYS A CA 1
ATOM 579 C C . LYS A 1 80 ? 11.338 -1.723 -8.882 1.00 96.75 80 LYS A C 1
ATOM 581 O O . LYS A 1 80 ? 12.079 -2.651 -8.565 1.00 96.75 80 LYS A O 1
ATOM 586 N N . LEU A 1 81 ? 10.498 -1.780 -9.916 1.00 96.62 81 LEU A N 1
ATOM 587 C CA . LEU A 1 81 ? 10.422 -2.939 -10.805 1.00 96.62 81 LEU A CA 1
ATOM 588 C C . LEU A 1 81 ? 11.814 -3.248 -11.393 1.00 96.62 81 LEU A C 1
ATOM 590 O O . LEU A 1 81 ? 12.408 -2.355 -12.010 1.00 96.62 81 LEU A O 1
ATOM 594 N N . PRO A 1 82 ? 12.341 -4.477 -11.218 1.00 95.38 82 PRO A N 1
ATOM 595 C CA . PRO A 1 82 ? 13.643 -4.869 -11.744 1.00 95.38 82 PRO A CA 1
ATOM 596 C C . PRO A 1 82 ? 13.512 -5.209 -13.233 1.00 95.38 82 PRO A C 1
ATOM 598 O O . PRO A 1 82 ? 13.400 -6.370 -13.613 1.00 95.38 82 PRO A O 1
ATOM 601 N N . THR A 1 83 ? 13.465 -4.185 -14.082 1.00 95.81 83 THR A N 1
ATOM 602 C CA . THR A 1 83 ? 13.252 -4.341 -15.526 1.00 95.81 83 THR A CA 1
ATOM 603 C C . THR A 1 83 ? 14.131 -3.398 -16.341 1.00 95.81 83 THR A C 1
ATOM 605 O O . THR A 1 83 ? 14.506 -2.321 -15.872 1.00 95.81 83 THR A O 1
ATOM 608 N N . THR A 1 84 ? 14.444 -3.809 -17.569 1.00 95.88 84 THR A N 1
ATOM 609 C CA . THR A 1 84 ? 15.047 -2.962 -18.609 1.00 95.88 84 THR A CA 1
ATOM 610 C C . THR A 1 84 ? 13.998 -2.240 -19.457 1.00 95.88 84 THR A C 1
ATOM 612 O O . THR A 1 84 ? 14.351 -1.363 -20.241 1.00 95.88 84 THR A O 1
ATOM 615 N N . GLU A 1 85 ? 12.719 -2.597 -19.307 1.00 95.56 85 GLU A N 1
ATOM 616 C CA . GLU A 1 85 ? 11.603 -1.977 -20.021 1.00 95.56 85 GLU A CA 1
ATOM 617 C C . GLU A 1 85 ? 11.334 -0.539 -19.556 1.00 95.56 85 GLU A C 1
ATOM 619 O O . GLU A 1 85 ? 11.754 -0.100 -18.478 1.00 95.56 85 GLU A O 1
ATOM 624 N N . LYS A 1 86 ? 10.583 0.214 -20.370 1.00 95.69 86 LYS A N 1
ATOM 625 C CA . LYS A 1 86 ? 10.226 1.603 -20.062 1.00 95.69 86 LYS A CA 1
ATOM 626 C C . LYS A 1 86 ? 9.393 1.692 -18.778 1.00 95.69 86 LYS A C 1
ATOM 628 O O . LYS A 1 86 ? 8.382 1.012 -18.622 1.00 95.69 86 LYS A O 1
ATOM 633 N N . LEU A 1 87 ? 9.788 2.613 -17.898 1.00 95.12 87 LEU A N 1
ATOM 634 C CA . LEU A 1 87 ? 9.060 2.959 -16.679 1.00 95.12 87 LEU A CA 1
ATOM 635 C C . LEU A 1 87 ? 8.403 4.353 -16.778 1.00 95.12 87 LEU A C 1
ATOM 637 O O . LEU A 1 87 ? 8.933 5.220 -17.481 1.00 95.12 87 LEU A O 1
ATOM 641 N N . PRO A 1 88 ? 7.293 4.600 -16.051 1.00 94.38 88 PRO A N 1
ATOM 642 C CA . PRO A 1 88 ? 6.528 3.619 -15.271 1.00 94.38 88 PRO A CA 1
ATOM 643 C C . PRO A 1 88 ? 5.845 2.581 -16.172 1.00 94.38 88 PRO A C 1
ATOM 645 O O . PRO A 1 88 ? 5.624 2.830 -17.355 1.00 94.38 88 PRO A O 1
ATOM 648 N N . HIS A 1 89 ? 5.512 1.416 -15.611 1.00 95.38 89 HIS A N 1
ATOM 649 C CA . HIS A 1 89 ? 4.727 0.414 -16.328 1.00 95.38 89 HIS A CA 1
ATOM 650 C C . HIS A 1 89 ? 3.305 0.952 -16.543 1.00 95.38 89 HIS A C 1
ATOM 652 O O . HIS A 1 89 ? 2.517 1.046 -15.601 1.00 95.38 89 HIS A O 1
ATOM 658 N N . VAL A 1 90 ? 3.008 1.351 -17.779 1.00 96.00 90 VAL A N 1
ATOM 659 C CA . VAL A 1 90 ? 1.724 1.924 -18.196 1.00 96.00 90 VAL A CA 1
ATOM 660 C C . VAL A 1 90 ? 1.204 1.110 -19.367 1.00 96.00 90 VAL A C 1
ATOM 662 O O . VAL A 1 90 ? 1.820 1.082 -20.429 1.00 96.00 90 VAL A O 1
ATOM 665 N N . GLY A 1 91 ? 0.066 0.455 -19.171 1.00 94.56 91 GLY A N 1
ATOM 666 C CA . GLY A 1 91 ? -0.550 -0.398 -20.175 1.00 94.56 91 GLY A CA 1
ATOM 667 C C . GLY A 1 91 ? -1.437 -1.458 -19.540 1.00 94.56 91 GLY A C 1
ATOM 668 O O . GLY A 1 91 ? -1.769 -1.385 -18.356 1.00 94.56 91 GLY A O 1
ATOM 669 N N . TRP A 1 92 ? -1.797 -2.446 -20.350 1.00 96.75 92 TRP A N 1
ATOM 670 C CA . TRP A 1 92 ? -2.547 -3.619 -19.925 1.00 96.75 92 TRP A CA 1
ATOM 671 C C . TRP A 1 92 ? -1.579 -4.765 -19.669 1.00 96.75 92 TRP A C 1
ATOM 673 O O . TRP A 1 92 ? -0.675 -5.009 -20.465 1.00 96.75 92 TRP A O 1
ATOM 683 N N . ASN A 1 93 ? -1.773 -5.463 -18.558 1.00 94.50 93 ASN A N 1
ATOM 684 C CA . ASN A 1 93 ? -1.009 -6.652 -18.213 1.00 94.50 93 ASN A CA 1
ATOM 685 C C . ASN A 1 93 ? -1.961 -7.693 -17.615 1.00 94.50 93 ASN A C 1
ATOM 687 O O . ASN A 1 93 ? -3.091 -7.366 -17.247 1.00 94.50 93 ASN A O 1
ATOM 691 N N . THR A 1 94 ? -1.519 -8.940 -17.556 1.00 94.56 94 THR A N 1
ATOM 692 C CA . THR A 1 94 ? -2.342 -10.078 -17.148 1.00 94.56 94 THR A CA 1
ATOM 693 C C . THR A 1 94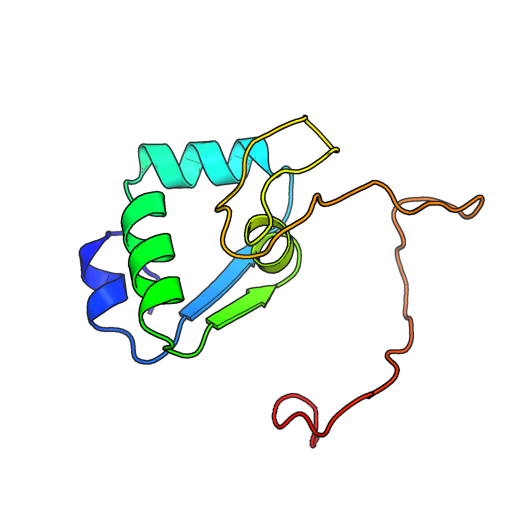 ? -1.950 -10.514 -15.745 1.00 94.56 94 THR A C 1
ATOM 695 O O . THR A 1 94 ? -0.781 -10.457 -15.369 1.00 94.56 94 THR A O 1
ATOM 698 N N . ILE A 1 95 ? -2.935 -10.950 -14.968 1.00 94.06 95 ILE A N 1
ATOM 699 C CA . ILE A 1 95 ? -2.708 -11.592 -13.676 1.00 94.06 95 ILE A CA 1
ATOM 700 C C . ILE A 1 95 ? -2.839 -13.103 -13.834 1.00 94.06 95 ILE A C 1
ATOM 702 O O . ILE A 1 95 ? -3.695 -13.587 -14.570 1.00 94.06 95 ILE A O 1
ATOM 706 N N . GLU A 1 96 ? -2.012 -13.845 -13.110 1.00 94.88 96 GLU A N 1
ATOM 707 C CA . GLU A 1 96 ? -2.194 -15.281 -12.934 1.00 94.88 96 GLU A CA 1
ATOM 708 C C . GLU A 1 96 ? -2.956 -15.529 -11.627 1.00 94.88 96 GLU A C 1
ATOM 710 O O . GLU A 1 96 ? -2.528 -15.121 -10.542 1.00 94.88 96 GLU A O 1
ATOM 715 N N . LEU A 1 97 ? -4.111 -16.185 -11.724 1.00 93.88 97 LEU A N 1
ATOM 716 C CA . LEU A 1 97 ? -4.922 -16.552 -10.569 1.00 93.88 97 LEU A CA 1
ATOM 717 C C . LEU A 1 97 ? -4.366 -17.815 -9.912 1.00 93.88 97 LEU A C 1
ATOM 719 O O . LEU A 1 97 ? -4.642 -18.928 -10.345 1.00 93.88 97 LEU A O 1
ATOM 723 N 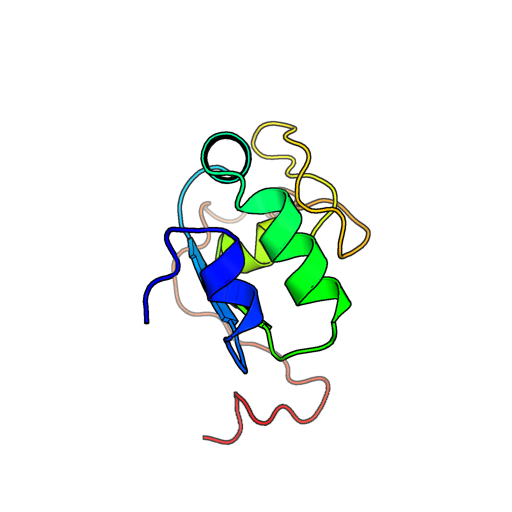N . LEU A 1 98 ? -3.619 -17.644 -8.821 1.00 94.88 98 LEU A N 1
ATOM 724 C CA . LEU A 1 98 ? -3.076 -18.778 -8.060 1.00 94.88 98 LEU A CA 1
ATOM 725 C C . LEU A 1 98 ? -4.105 -19.436 -7.125 1.00 94.88 98 LEU A C 1
ATOM 727 O O . LEU A 1 98 ? -3.907 -20.562 -6.673 1.00 94.88 98 LEU A O 1
ATOM 731 N N . ARG A 1 99 ? -5.179 -18.720 -6.773 1.00 94.38 99 ARG A N 1
ATOM 732 C CA . ARG A 1 99 ? -6.263 -19.185 -5.893 1.00 94.38 99 ARG A CA 1
ATOM 733 C C . ARG A 1 99 ? -7.592 -18.557 -6.326 1.00 94.38 99 ARG A C 1
ATOM 735 O O . ARG A 1 99 ? -7.556 -17.435 -6.837 1.00 94.38 99 ARG A O 1
ATOM 742 N N . PRO A 1 100 ? -8.740 -19.214 -6.066 1.00 93.00 100 PRO A N 1
ATOM 743 C CA . PRO A 1 100 ? -10.052 -18.602 -6.257 1.00 93.00 100 PRO A CA 1
ATOM 744 C C . PRO A 1 100 ? -10.144 -17.266 -5.515 1.00 93.00 100 PRO A C 1
ATOM 746 O O . PRO A 1 100 ? -9.704 -17.156 -4.366 1.00 93.00 100 PRO A O 1
ATOM 749 N N . CYS A 1 101 ? -10.693 -16.250 -6.173 1.00 90.88 101 CYS A N 1
ATOM 750 C CA . CYS A 1 101 ? -10.795 -14.908 -5.623 1.00 90.88 101 CYS A CA 1
ATOM 751 C C . CYS A 1 101 ? -12.142 -14.312 -6.011 1.00 90.88 101 CYS A C 1
ATOM 753 O O . CYS A 1 101 ? -12.331 -13.920 -7.155 1.00 90.88 101 CYS A O 1
ATOM 755 N N . SER A 1 102 ? -13.031 -14.157 -5.030 1.00 89.62 102 SER A N 1
ATOM 756 C CA . SER A 1 102 ? -14.389 -13.642 -5.248 1.00 89.62 102 SER A CA 1
ATOM 757 C C . SER A 1 102 ? -14.452 -12.240 -5.854 1.00 89.62 102 SER A C 1
ATOM 759 O O . SER A 1 102 ? -15.470 -11.858 -6.420 1.00 89.62 102 SER A O 1
ATOM 761 N N . LEU A 1 103 ? -13.370 -11.462 -5.759 1.00 87.75 103 LEU A N 1
ATOM 762 C CA . LEU A 1 103 ? -13.256 -10.159 -6.417 1.00 87.75 103 LEU A CA 1
ATOM 763 C C . LEU A 1 103 ? -13.153 -10.276 -7.952 1.00 87.75 103 LEU A C 1
ATOM 765 O O . LEU A 1 103 ? -13.387 -9.294 -8.648 1.00 87.75 103 LEU A O 1
ATOM 769 N N . LEU A 1 104 ? -12.764 -11.443 -8.467 1.00 90.44 104 LEU A N 1
ATOM 770 C CA . LEU A 1 104 ? -12.404 -11.684 -9.866 1.00 90.44 104 LEU A CA 1
ATOM 771 C C . LEU A 1 104 ? -13.337 -12.694 -10.560 1.00 90.44 104 LEU A C 1
ATOM 773 O O . LEU A 1 104 ? -13.073 -13.063 -11.698 1.00 90.44 104 LEU A O 1
ATOM 777 N N . ASP A 1 105 ? -14.430 -13.106 -9.910 1.00 87.19 105 ASP A N 1
ATOM 778 C CA . ASP A 1 105 ? -15.403 -14.094 -10.415 1.00 87.19 105 ASP A CA 1
ATOM 779 C C . ASP A 1 105 ? -16.416 -13.500 -11.437 1.00 87.19 105 ASP A C 1
ATOM 781 O O . ASP A 1 105 ? -17.567 -13.935 -11.499 1.00 87.19 105 ASP A O 1
ATOM 785 N N . GLY A 1 106 ? -16.021 -12.468 -12.196 1.00 69.12 106 GLY A N 1
ATOM 786 C CA . GLY A 1 106 ? -16.888 -11.684 -13.096 1.00 69.12 106 GLY A CA 1
ATOM 787 C C . GLY A 1 106 ? -16.747 -12.005 -14.577 1.00 69.12 106 GLY A C 1
ATOM 788 O O . GLY A 1 106 ? -15.614 -12.302 -15.014 1.00 69.12 106 GLY A O 1
#

pLDDT: mean 95.15, std 3.76, range [69.12, 98.44]

Sequence (106 aa):
MTVRRPGELDRSDAAIFPGVGAAGAAMSRLRRSGLERALVAFLKSGRPYLGICLGLQLLFQASAEDGSPCLDVLAGQVVKLPTTEKLPHVGWNTIELLRPCSLLDG